Protein AF-A0AAD2ZGQ9-F1 (afdb_monomer)

Sequence (99 aa):
MDKSRQQFEEWFNDEYKTTMKDHDEPLVEFVMKQLFIVWQASRESLINSLELVAWMYPSIGKPDCMVITKSAEESESIEIFFDSHGLPFKVTPLYRLDK

Nearest PDB structures (foldseek):
  7p5z-assembly1_2  TM=3.882E-01  e=3.780E+00  Saccharomyces cerevisiae S288C

Structure (mmCIF, N/CA/C/O backbone):
data_AF-A0AAD2ZGQ9-F1
#
_entry.id   AF-A0AAD2ZGQ9-F1
#
loop_
_atom_site.group_PDB
_atom_site.id
_atom_site.type_symbol
_atom_site.label_atom_id
_atom_site.label_alt_id
_atom_site.label_comp_id
_atom_site.label_asym_id
_atom_site.label_entity_id
_atom_site.label_seq_id
_atom_site.pdbx_PDB_ins_code
_atom_site.Cartn_x
_atom_site.Cartn_y
_atom_site.Cartn_z
_atom_site.occupancy
_atom_site.B_iso_or_equiv
_atom_site.auth_seq_id
_atom_site.auth_comp_id
_atom_site.auth_asym_id
_atom_site.auth_atom_id
_atom_site.pdbx_PDB_model_num
ATOM 1 N N . MET A 1 1 ? 5.202 11.339 7.707 1.00 49.28 1 MET A N 1
ATOM 2 C CA . MET A 1 1 ? 4.159 10.290 7.765 1.00 49.28 1 MET A CA 1
ATOM 3 C C . MET A 1 1 ? 3.994 9.696 6.376 1.00 49.28 1 MET A C 1
ATOM 5 O O . MET A 1 1 ? 4.200 10.421 5.411 1.00 49.28 1 MET A O 1
ATOM 9 N N . ASP A 1 2 ? 3.695 8.400 6.273 1.00 74.31 2 ASP A N 1
ATOM 10 C CA . ASP A 1 2 ? 3.425 7.735 4.991 1.00 74.31 2 ASP A CA 1
ATOM 11 C C . ASP A 1 2 ? 2.131 8.308 4.381 1.00 74.31 2 ASP A C 1
ATOM 13 O O . ASP A 1 2 ? 1.112 8.385 5.069 1.00 74.31 2 ASP A O 1
ATOM 17 N N . LYS A 1 3 ? 2.168 8.735 3.111 1.00 74.50 3 LYS A N 1
ATOM 18 C CA . LYS A 1 3 ? 1.009 9.330 2.418 1.00 74.50 3 LYS A CA 1
ATOM 19 C C . LYS A 1 3 ? -0.192 8.383 2.406 1.00 74.50 3 LYS A C 1
ATOM 21 O O . LYS A 1 3 ? -1.328 8.834 2.490 1.00 74.50 3 LYS A O 1
ATOM 26 N N . SER A 1 4 ? 0.058 7.074 2.353 1.00 75.75 4 SER A N 1
ATOM 27 C CA . SER A 1 4 ? -1.002 6.064 2.378 1.00 75.75 4 SER A CA 1
ATOM 28 C C . SER A 1 4 ? -1.752 6.041 3.714 1.00 75.75 4 SER A C 1
ATOM 30 O O . SER A 1 4 ? -2.974 5.938 3.748 1.00 75.75 4 SER A O 1
ATOM 32 N N . ARG A 1 5 ? -1.034 6.217 4.826 1.00 79.69 5 ARG A N 1
ATOM 33 C CA . ARG A 1 5 ? -1.632 6.291 6.158 1.00 79.69 5 ARG A CA 1
ATOM 34 C C . ARG A 1 5 ? -2.503 7.534 6.320 1.00 79.69 5 ARG A C 1
ATOM 36 O O . ARG A 1 5 ? -3.604 7.416 6.839 1.00 79.69 5 ARG A O 1
ATOM 43 N N . GLN A 1 6 ? -2.046 8.685 5.826 1.00 85.94 6 GLN A N 1
ATOM 44 C CA . GLN A 1 6 ? -2.829 9.926 5.875 1.00 85.94 6 GLN A 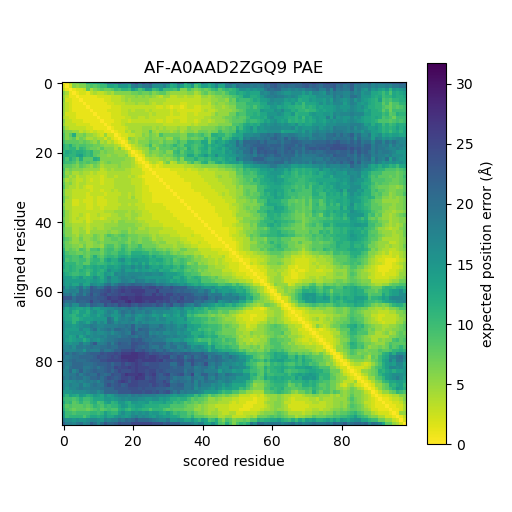CA 1
ATOM 45 C C . GLN A 1 6 ? -4.146 9.802 5.103 1.00 85.94 6 GLN A C 1
ATOM 47 O O . GLN A 1 6 ? -5.188 10.159 5.634 1.00 85.94 6 GLN A O 1
ATOM 52 N N . GLN A 1 7 ? -4.119 9.218 3.900 1.00 83.56 7 GLN A N 1
ATOM 53 C CA . GLN A 1 7 ? -5.332 8.995 3.103 1.00 83.56 7 GLN A CA 1
ATOM 54 C C . GLN A 1 7 ? -6.345 8.087 3.813 1.00 83.56 7 GLN A C 1
ATOM 56 O O . GLN A 1 7 ? -7.546 8.346 3.774 1.00 83.56 7 GLN A O 1
ATOM 61 N N . PHE A 1 8 ? -5.869 7.026 4.471 1.00 88.19 8 PHE A N 1
ATOM 62 C CA . PHE A 1 8 ? -6.732 6.163 5.274 1.00 88.19 8 PHE A CA 1
ATOM 63 C C . PHE A 1 8 ? -7.308 6.907 6.484 1.00 88.19 8 PHE A C 1
ATOM 65 O O . PHE A 1 8 ? -8.498 6.792 6.753 1.00 88.19 8 PHE A O 1
ATOM 72 N N . GLU A 1 9 ? -6.480 7.664 7.209 1.00 87.75 9 GLU A N 1
ATOM 73 C CA . GLU A 1 9 ? -6.905 8.431 8.384 1.00 87.75 9 GLU A CA 1
ATOM 74 C C . GLU A 1 9 ? -7.930 9.511 8.013 1.00 87.75 9 GLU A C 1
ATOM 76 O O . GLU A 1 9 ? -8.904 9.688 8.736 1.00 87.75 9 GLU A O 1
ATOM 81 N N . GLU A 1 10 ? -7.764 10.201 6.883 1.00 90.38 10 GLU A N 1
ATOM 82 C CA . GLU A 1 10 ? -8.741 11.164 6.358 1.00 90.38 10 GLU A CA 1
ATOM 83 C C . GLU A 1 10 ? -10.095 10.501 6.084 1.00 90.38 10 GLU A C 1
ATOM 85 O O . GLU A 1 10 ? -11.106 10.938 6.634 1.00 90.38 10 GLU A O 1
ATOM 90 N N . TRP A 1 11 ? -10.108 9.403 5.319 1.00 88.69 11 TRP A N 1
ATOM 91 C CA . TRP A 1 11 ? -11.331 8.639 5.053 1.00 88.69 11 TRP A CA 1
ATOM 92 C C . TRP A 1 11 ? -11.978 8.124 6.347 1.00 88.69 11 TRP A C 1
ATOM 94 O O . TRP A 1 11 ? -13.169 8.331 6.574 1.00 88.69 11 TRP A O 1
ATOM 104 N N . PHE A 1 12 ? -11.194 7.497 7.228 1.00 88.00 12 PHE A N 1
ATOM 105 C CA . PHE A 1 12 ? -11.701 6.927 8.475 1.00 88.00 12 PHE A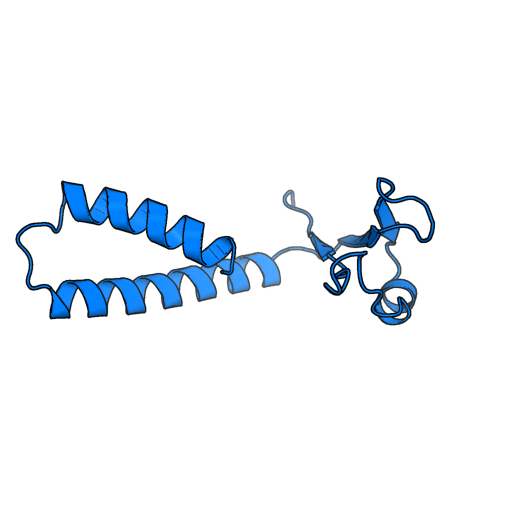 CA 1
ATOM 106 C C . PHE A 1 12 ? -12.279 8.005 9.395 1.00 88.00 12 PHE A C 1
ATOM 108 O O . PHE A 1 12 ? -13.312 7.787 10.018 1.00 88.00 12 PHE A O 1
ATOM 115 N N . ASN A 1 13 ? -11.647 9.177 9.475 1.00 86.94 13 ASN A N 1
ATOM 116 C CA . ASN A 1 13 ? -12.126 10.280 10.306 1.00 86.94 13 ASN A CA 1
ATOM 117 C C . ASN A 1 13 ? -13.448 10.871 9.805 1.00 86.94 13 ASN A C 1
ATOM 119 O O . ASN A 1 13 ? -14.253 11.324 10.623 1.00 86.94 13 ASN A O 1
ATOM 123 N N . ASP 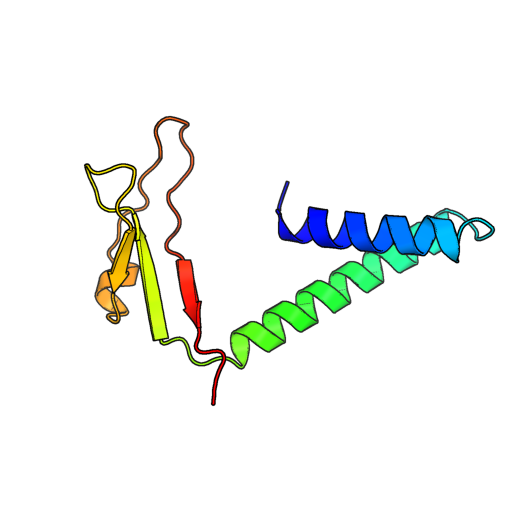A 1 14 ? -13.681 10.883 8.495 1.00 87.94 14 ASP A N 1
ATOM 124 C CA . ASP A 1 14 ? -14.962 11.311 7.934 1.00 87.94 14 ASP A CA 1
ATOM 125 C C . ASP A 1 14 ? -16.073 10.301 8.259 1.00 87.94 14 ASP A C 1
ATOM 127 O O . ASP A 1 14 ? -17.128 10.704 8.751 1.00 87.94 14 ASP A O 1
ATOM 131 N N . GLU A 1 15 ? -15.807 8.999 8.120 1.00 80.75 15 GLU A N 1
ATOM 132 C CA . GLU A 1 15 ? -16.744 7.928 8.510 1.00 80.75 15 GLU A CA 1
ATOM 133 C C . GLU A 1 15 ? -16.998 7.879 10.027 1.00 80.75 15 GLU A C 1
ATOM 135 O O . GLU A 1 15 ? -18.117 7.647 10.498 1.00 80.75 15 GLU A O 1
ATOM 140 N N . TYR A 1 16 ? -15.959 8.136 10.824 1.00 78.50 16 TYR A N 1
ATOM 141 C CA . TYR A 1 16 ? -16.041 8.163 12.280 1.00 78.50 16 TYR A CA 1
ATOM 142 C C . TYR A 1 16 ? -17.012 9.246 12.763 1.00 78.50 16 TYR A C 1
ATOM 144 O O . TYR A 1 16 ? -17.878 8.989 13.604 1.00 78.50 16 TYR A O 1
ATOM 152 N N . LYS A 1 17 ? -16.911 10.451 12.188 1.00 76.06 17 LYS A N 1
ATOM 153 C CA . LYS A 1 17 ? -17.766 11.594 12.540 1.00 76.06 17 LYS A CA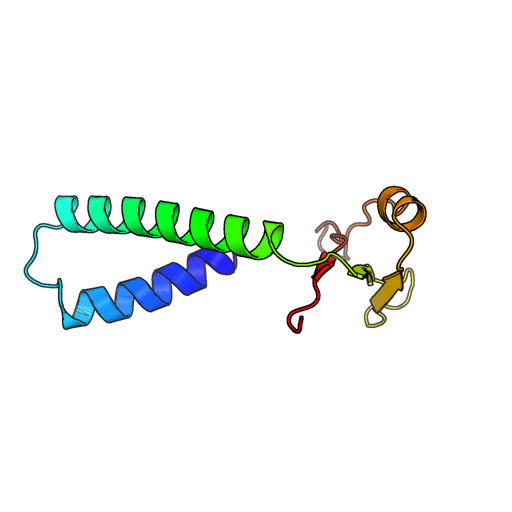 1
ATOM 154 C C . LYS A 1 17 ? -19.235 11.368 12.194 1.00 76.06 17 LYS A C 1
ATOM 156 O O . LYS A 1 17 ? -20.092 11.917 12.885 1.00 76.06 17 LYS A O 1
ATOM 161 N N . THR A 1 18 ? -19.522 10.623 11.129 1.00 77.06 18 THR A N 1
ATOM 162 C CA . THR A 1 18 ? -20.889 10.407 10.635 1.00 77.06 18 THR A CA 1
ATOM 163 C C . THR A 1 18 ? -21.578 9.229 11.311 1.00 77.06 18 THR A C 1
ATOM 165 O O . THR A 1 18 ? -22.781 9.304 11.552 1.00 77.06 18 THR A O 1
ATOM 168 N N . THR A 1 19 ? -20.833 8.168 11.636 1.00 74.00 19 THR A N 1
ATOM 169 C CA . THR A 1 19 ? -21.440 6.858 11.925 1.00 74.00 19 THR A CA 1
ATOM 170 C C . THR A 1 19 ? -21.050 6.278 13.282 1.00 74.00 19 THR A C 1
ATOM 172 O O . THR A 1 19 ? -21.803 5.483 13.835 1.00 74.00 19 THR A O 1
ATOM 175 N N . MET A 1 20 ? -19.899 6.662 13.847 1.00 71.75 20 MET A N 1
ATOM 176 C CA . MET A 1 20 ? -19.322 5.974 15.015 1.00 71.75 20 MET A CA 1
ATOM 177 C C . MET A 1 20 ? -19.115 6.864 16.243 1.00 71.75 20 MET A C 1
ATOM 179 O O . MET A 1 20 ? -18.530 6.426 17.231 1.00 71.75 20 MET A O 1
ATOM 183 N N . LYS A 1 21 ? -19.617 8.100 16.202 1.00 70.88 21 LYS A N 1
ATOM 184 C CA . LYS A 1 21 ? -19.394 9.122 17.233 1.00 70.88 21 LYS A CA 1
ATOM 185 C C . LYS A 1 21 ? -19.873 8.719 18.637 1.00 70.88 21 LYS A C 1
ATOM 187 O O . LYS A 1 21 ? -19.293 9.172 19.617 1.00 70.88 21 LYS A O 1
ATOM 192 N N . ASP A 1 22 ? -20.909 7.886 18.722 1.00 80.69 22 ASP A N 1
ATOM 193 C CA . ASP A 1 22 ? -21.513 7.452 19.989 1.00 80.69 22 ASP A CA 1
ATOM 194 C C . ASP A 1 22 ? -20.983 6.085 20.472 1.00 80.69 22 ASP A C 1
ATOM 196 O O . ASP A 1 22 ? -21.511 5.506 21.424 1.00 80.69 22 ASP A O 1
ATOM 200 N N . HIS A 1 23 ? -19.961 5.534 19.807 1.00 78.19 23 HIS A N 1
ATOM 201 C CA . HIS A 1 23 ? -19.335 4.270 20.192 1.00 78.19 23 HIS A CA 1
ATOM 202 C C . HIS A 1 23 ? -18.183 4.461 21.183 1.00 78.19 23 HIS A C 1
ATOM 204 O O . HIS A 1 23 ? -17.582 5.527 21.286 1.00 78.19 23 HIS A O 1
ATOM 210 N N . ASP A 1 24 ? -17.878 3.387 21.912 1.00 85.81 24 ASP A N 1
ATOM 211 C CA . ASP A 1 24 ? -16.787 3.340 22.882 1.00 85.81 24 ASP A CA 1
ATOM 212 C C . ASP A 1 24 ? -15.423 3.561 22.201 1.00 85.81 24 ASP A C 1
ATOM 214 O O . ASP A 1 24 ? -15.081 2.886 21.226 1.00 85.81 24 ASP A O 1
ATOM 218 N N . GLU A 1 25 ? -14.636 4.505 22.717 1.00 84.75 25 GLU A N 1
ATOM 219 C CA . GLU A 1 25 ? -13.384 4.967 22.102 1.00 84.75 25 GLU A CA 1
ATOM 220 C C . GLU A 1 25 ? -12.333 3.842 21.937 1.00 84.75 25 GLU A C 1
ATOM 222 O O . GLU A 1 25 ? -11.779 3.708 20.841 1.00 84.75 25 GLU A O 1
ATOM 227 N N . PRO A 1 26 ? -12.111 2.944 22.922 1.00 90.19 26 PRO A N 1
ATOM 228 C CA . PRO A 1 26 ? -11.252 1.769 22.747 1.00 90.19 26 PRO A CA 1
ATOM 229 C C . PRO A 1 26 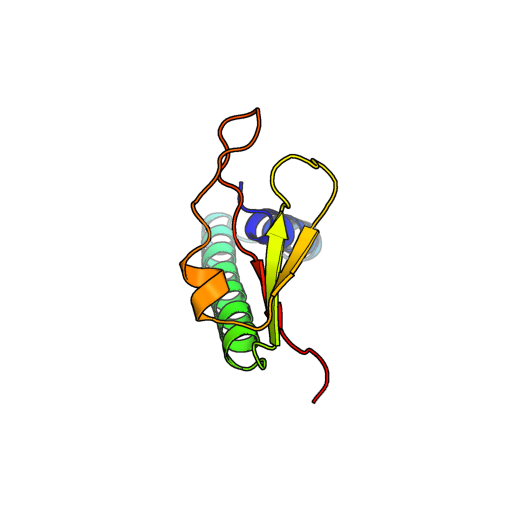? -11.704 0.820 21.629 1.00 90.19 26 PRO A C 1
ATOM 231 O O . PRO A 1 26 ? -10.870 0.264 20.908 1.00 90.19 26 PRO A O 1
ATOM 234 N N . LEU A 1 27 ? -13.018 0.621 21.467 1.00 86.75 27 LEU A N 1
ATOM 235 C CA . LEU A 1 27 ? -13.561 -0.225 20.402 1.00 86.75 27 LEU A CA 1
ATOM 236 C C . LEU A 1 27 ? -13.307 0.403 19.029 1.00 86.75 27 LEU A C 1
ATOM 238 O O . LEU A 1 27 ? -12.895 -0.292 18.099 1.00 86.75 27 LEU A O 1
ATOM 242 N N . VAL A 1 28 ? -13.508 1.713 18.909 1.00 87.06 28 VAL A N 1
ATOM 243 C CA . VAL A 1 28 ? -13.234 2.473 17.684 1.00 87.06 28 VAL A CA 1
ATOM 244 C C . VAL A 1 28 ? -11.754 2.386 17.320 1.00 87.06 28 VAL A C 1
ATOM 246 O O . VAL A 1 28 ? -11.423 2.100 16.169 1.00 87.06 28 VAL A O 1
ATOM 249 N N . GLU A 1 29 ? -10.856 2.576 18.287 1.00 88.06 29 GLU A N 1
ATOM 250 C CA . GLU A 1 29 ? -9.414 2.486 18.052 1.00 88.06 29 GLU A CA 1
ATOM 251 C C . GLU A 1 29 ? -9.005 1.077 17.589 1.00 88.06 29 GLU A C 1
ATOM 253 O O . GLU A 1 29 ? -8.184 0.914 16.678 1.00 88.06 29 GLU A O 1
ATOM 258 N N . PHE A 1 30 ? -9.608 0.039 18.175 1.00 91.19 30 PHE A N 1
ATOM 259 C CA . PHE A 1 30 ? -9.404 -1.338 17.737 1.00 91.19 30 PHE A CA 1
ATOM 260 C C . PHE A 1 30 ? -9.869 -1.548 16.289 1.00 91.19 30 PHE A C 1
ATOM 262 O O . PHE A 1 30 ? -9.113 -2.087 15.476 1.00 91.19 30 PHE A O 1
ATOM 269 N N . VAL A 1 31 ? -11.075 -1.088 15.944 1.00 89.56 31 VAL A N 1
ATOM 270 C CA . VAL A 1 31 ? -11.629 -1.190 14.585 1.00 89.56 31 VAL A CA 1
ATOM 271 C C . VAL A 1 31 ? -10.756 -0.446 13.575 1.00 89.56 31 VAL A C 1
ATOM 273 O O . VAL A 1 31 ? -10.425 -1.012 12.533 1.00 89.56 31 VAL A O 1
ATOM 276 N N . MET A 1 32 ? -10.305 0.768 13.898 1.00 89.19 32 MET A N 1
ATOM 277 C CA . MET A 1 32 ? -9.398 1.553 13.057 1.00 89.19 32 MET A CA 1
ATOM 278 C C . MET A 1 32 ? -8.122 0.769 12.721 1.00 89.19 32 MET A C 1
ATOM 280 O O . MET A 1 32 ? -7.727 0.684 11.556 1.00 89.19 32 MET A O 1
ATOM 284 N N . LYS A 1 33 ? -7.497 0.146 13.730 1.00 90.62 33 LYS A N 1
ATOM 285 C CA . LYS A 1 33 ? -6.289 -0.674 13.553 1.00 90.62 33 LYS A CA 1
ATO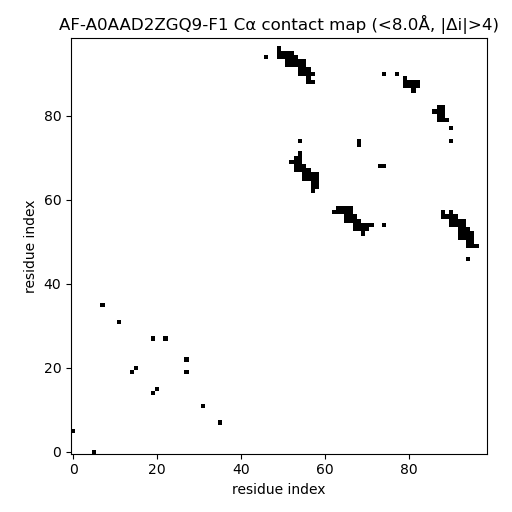M 286 C C . LYS A 1 33 ? -6.540 -1.869 12.632 1.00 90.62 33 LYS A C 1
ATOM 288 O O . 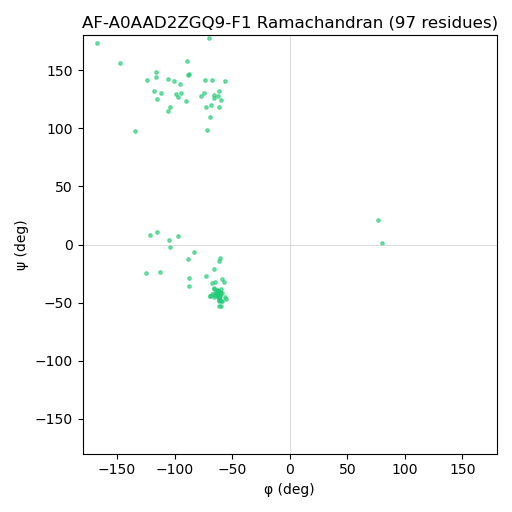LYS A 1 33 ? -5.740 -2.113 11.731 1.00 90.62 33 LYS A O 1
ATOM 293 N N . GLN A 1 34 ? -7.642 -2.595 12.828 1.00 92.94 34 GLN A N 1
ATOM 294 C CA . GLN A 1 34 ? -7.979 -3.749 11.986 1.00 92.94 34 GLN A CA 1
ATOM 295 C C . GLN A 1 34 ? -8.268 -3.336 10.537 1.00 92.94 34 GLN A C 1
ATOM 297 O O . GLN A 1 34 ? -7.757 -3.956 9.606 1.00 92.94 34 GLN A O 1
ATOM 302 N N . LEU A 1 35 ? -9.025 -2.255 10.334 1.00 91.44 35 LEU A N 1
ATOM 303 C CA . LEU A 1 35 ? -9.333 -1.733 9.001 1.00 91.44 35 LEU A CA 1
ATOM 304 C C . LEU A 1 35 ? -8.078 -1.279 8.257 1.00 91.44 35 LEU A C 1
ATOM 306 O O . LEU A 1 35 ? -7.945 -1.567 7.069 1.00 91.44 35 LEU A O 1
ATOM 310 N N . PHE A 1 36 ? -7.134 -0.635 8.946 1.00 89.56 36 PHE A N 1
ATOM 311 C CA . PHE A 1 36 ? -5.870 -0.242 8.331 1.00 89.56 36 PHE A CA 1
ATOM 312 C C . PHE A 1 36 ? -5.069 -1.457 7.842 1.00 89.56 36 PHE A C 1
ATOM 314 O O . PHE A 1 36 ? -4.551 -1.436 6.726 1.00 89.56 36 PHE A O 1
ATOM 321 N N . ILE A 1 37 ? -5.006 -2.535 8.635 1.00 90.31 37 ILE A N 1
ATOM 322 C CA . ILE A 1 37 ? -4.324 -3.784 8.251 1.00 90.31 37 ILE A CA 1
ATOM 323 C C . ILE A 1 37 ? -4.970 -4.390 7.001 1.00 90.31 37 ILE A C 1
ATOM 325 O O . ILE A 1 37 ? -4.269 -4.722 6.045 1.00 90.31 37 ILE A O 1
ATOM 329 N N . VAL A 1 38 ? -6.302 -4.501 6.979 1.00 90.69 38 VAL A N 1
ATOM 330 C CA . VAL A 1 38 ? -7.040 -5.049 5.828 1.00 90.69 38 VAL A CA 1
ATOM 331 C C . VAL A 1 38 ? -6.838 -4.183 4.585 1.00 90.69 38 VAL A C 1
ATOM 333 O O . VAL A 1 38 ? -6.608 -4.704 3.494 1.00 90.69 38 VAL A O 1
ATOM 336 N N . TRP A 1 39 ? -6.870 -2.860 4.742 1.00 88.38 39 TRP A N 1
ATOM 337 C CA . TRP A 1 39 ? -6.642 -1.921 3.650 1.00 88.38 39 TRP A CA 1
ATOM 338 C C . TRP A 1 39 ? -5.224 -2.028 3.074 1.00 88.38 39 TRP A C 1
ATOM 340 O O . TRP A 1 39 ? -5.059 -2.089 1.854 1.00 88.38 39 TRP A O 1
ATOM 350 N N . GLN A 1 40 ? -4.199 -2.115 3.929 1.00 86.69 40 GLN A N 1
ATOM 351 C CA . GLN A 1 40 ? -2.818 -2.353 3.495 1.00 86.69 40 GLN A CA 1
ATOM 352 C C . GLN A 1 40 ? -2.689 -3.683 2.744 1.00 86.69 40 GLN A C 1
ATOM 354 O O . GLN A 1 40 ? -2.192 -3.692 1.619 1.00 86.69 40 GLN A O 1
ATOM 359 N N . ALA A 1 41 ? -3.223 -4.776 3.298 1.00 87.38 41 ALA A N 1
ATOM 360 C CA . ALA A 1 41 ? -3.183 -6.092 2.663 1.00 87.38 41 ALA A CA 1
ATOM 361 C C . ALA A 1 41 ? -3.895 -6.105 1.297 1.00 87.38 41 ALA A C 1
ATOM 363 O O . ALA A 1 41 ? -3.388 -6.676 0.331 1.00 87.38 41 ALA A O 1
ATOM 364 N N . SER A 1 42 ? -5.044 -5.429 1.176 1.00 85.50 42 SER A N 1
ATOM 365 C CA . SER A 1 42 ? -5.755 -5.294 -0.100 1.00 85.50 42 SER A CA 1
ATOM 366 C C . SER A 1 42 ? -4.930 -4.539 -1.142 1.00 85.50 42 SER A C 1
ATOM 368 O O . SER A 1 42 ? -4.966 -4.897 -2.320 1.00 85.50 42 SER A O 1
ATOM 370 N N . ARG A 1 43 ? -4.197 -3.496 -0.738 1.00 85.00 43 ARG A N 1
ATOM 371 C CA . ARG A 1 43 ? -3.336 -2.727 -1.645 1.00 85.00 43 ARG A CA 1
ATOM 372 C C . ARG A 1 43 ? -2.132 -3.533 -2.102 1.00 85.00 43 ARG A C 1
ATOM 374 O O . ARG A 1 43 ? -1.831 -3.527 -3.291 1.00 85.00 43 ARG A O 1
ATOM 381 N N . GLU A 1 44 ? -1.474 -4.237 -1.189 1.00 85.44 44 GLU A N 1
ATOM 382 C CA . GLU A 1 44 ? -0.359 -5.126 -1.526 1.00 85.44 44 GLU A CA 1
ATOM 383 C C . GLU A 1 44 ? -0.811 -6.250 -2.459 1.00 85.44 44 GLU A C 1
ATOM 385 O O . GLU A 1 44 ? -0.167 -6.508 -3.473 1.00 85.44 44 GLU A O 1
ATOM 390 N N . SER A 1 45 ? -1.966 -6.862 -2.182 1.00 86.00 45 SER A N 1
ATOM 391 C CA . SER A 1 45 ? -2.553 -7.873 -3.063 1.00 86.00 45 SER A CA 1
ATOM 392 C C . SER A 1 45 ? -2.870 -7.319 -4.451 1.00 86.00 45 SER A C 1
ATOM 394 O O . SER A 1 45 ? -2.632 -8.010 -5.440 1.00 86.00 45 SER A O 1
ATOM 396 N N . LEU A 1 46 ? -3.405 -6.095 -4.541 1.00 84.06 46 LEU A N 1
ATOM 397 C CA . LEU A 1 46 ? -3.652 -5.443 -5.823 1.00 84.06 46 LEU A CA 1
ATOM 398 C C . LEU A 1 46 ? -2.335 -5.256 -6.577 1.00 84.06 46 LEU A C 1
ATOM 400 O O . LEU A 1 46 ? -2.225 -5.735 -7.698 1.00 84.06 46 LEU A O 1
ATOM 404 N N . ILE A 1 47 ? -1.326 -4.651 -5.949 1.00 84.31 47 ILE A N 1
ATOM 405 C CA . ILE A 1 47 ? -0.008 -4.412 -6.556 1.00 84.31 47 ILE A CA 1
ATOM 406 C C . ILE A 1 47 ? 0.626 -5.720 -7.047 1.00 84.31 47 ILE A C 1
ATOM 408 O O . ILE A 1 47 ? 1.085 -5.779 -8.183 1.00 84.31 47 ILE A O 1
ATOM 412 N N . ASN A 1 48 ? 0.580 -6.784 -6.241 1.00 83.25 48 ASN A N 1
ATOM 413 C CA . ASN A 1 48 ? 1.117 -8.099 -6.604 1.00 83.25 48 ASN A CA 1
ATOM 414 C C . ASN A 1 48 ? 0.370 -8.764 -7.770 1.00 83.25 48 ASN A C 1
ATOM 416 O O . ASN A 1 48 ? 0.910 -9.662 -8.413 1.00 83.25 48 ASN A O 1
ATOM 420 N N . SER A 1 49 ? -0.873 -8.355 -8.033 1.00 85.06 49 SER A N 1
ATOM 421 C CA . SER A 1 49 ? -1.668 -8.861 -9.155 1.00 85.06 49 SER A CA 1
ATOM 422 C C . SER A 1 49 ? -1.460 -8.086 -10.461 1.00 85.06 49 SER A C 1
ATOM 424 O O . SER A 1 49 ? -1.924 -8.543 -11.510 1.00 85.06 49 SER A O 1
ATOM 426 N N . LEU A 1 50 ? -0.804 -6.921 -10.408 1.00 87.50 50 LEU A N 1
ATOM 427 C CA . LEU A 1 50 ? -0.548 -6.088 -11.579 1.00 87.50 50 LEU A CA 1
ATOM 428 C C . LEU A 1 50 ? 0.759 -6.493 -12.271 1.00 87.50 50 LEU A C 1
ATOM 430 O O . LEU A 1 50 ? 1.740 -6.872 -11.633 1.00 87.50 50 LEU A O 1
ATOM 434 N N . GLU A 1 51 ? 0.786 -6.359 -13.596 1.00 88.12 51 GLU A N 1
ATOM 435 C CA . GLU A 1 51 ? 2.002 -6.559 -14.386 1.00 88.12 51 GLU A CA 1
ATOM 436 C C . GLU A 1 51 ? 2.954 -5.378 -14.151 1.00 88.12 51 GLU A C 1
ATOM 438 O O . GLU A 1 51 ? 2.621 -4.229 -14.460 1.00 88.12 51 GLU A O 1
ATOM 443 N N . LEU A 1 52 ? 4.142 -5.654 -13.607 1.00 87.44 52 LEU A N 1
ATOM 444 C C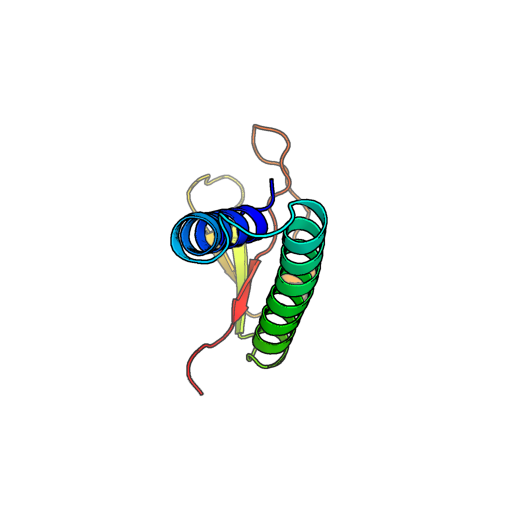A . LEU A 1 52 ? 5.233 -4.684 -13.530 1.00 87.44 52 LEU A CA 1
ATOM 445 C C . LEU A 1 52 ? 5.754 -4.414 -14.947 1.00 87.44 52 LEU A C 1
ATOM 447 O O . LEU A 1 52 ? 6.213 -5.332 -15.620 1.00 87.44 52 LEU A O 1
ATOM 451 N N . VAL A 1 53 ? 5.685 -3.161 -15.400 1.00 91.00 53 VAL A N 1
ATOM 452 C CA . VAL A 1 53 ? 6.016 -2.795 -16.790 1.00 91.00 53 VAL A CA 1
ATOM 453 C C . VAL A 1 53 ? 7.265 -1.941 -16.935 1.00 91.00 53 VAL A C 1
ATOM 455 O O . VAL A 1 53 ? 7.840 -1.904 -18.025 1.00 91.00 53 VAL A O 1
ATOM 458 N N . ALA A 1 54 ? 7.655 -1.216 -15.887 1.00 90.50 54 ALA A N 1
ATOM 459 C CA . ALA A 1 54 ? 8.818 -0.337 -15.899 1.00 90.50 54 ALA A CA 1
ATOM 460 C C . ALA A 1 54 ? 9.192 0.128 -14.483 1.00 90.50 54 ALA A C 1
ATOM 462 O O . ALA A 1 54 ? 8.436 -0.057 -13.529 1.00 90.50 54 ALA A O 1
ATOM 463 N N . TRP A 1 55 ? 10.322 0.818 -14.382 1.00 89.25 55 TRP A N 1
ATOM 464 C CA . TRP A 1 55 ? 10.767 1.554 -13.206 1.00 89.25 55 TRP A CA 1
ATOM 465 C C . TRP A 1 55 ? 11.027 3.006 -13.576 1.00 89.25 55 TRP A C 1
ATOM 467 O O . TRP A 1 55 ? 11.549 3.306 -14.650 1.00 89.25 55 TRP A O 1
ATOM 477 N N . MET A 1 56 ? 10.664 3.907 -12.674 1.00 88.12 56 MET A N 1
ATOM 478 C CA . MET A 1 56 ? 10.842 5.341 -12.825 1.00 88.12 56 MET A CA 1
ATOM 479 C C . MET A 1 56 ? 11.766 5.871 -11.735 1.00 88.12 56 MET A C 1
ATOM 481 O O . MET A 1 56 ? 11.581 5.575 -10.554 1.00 88.12 56 MET A O 1
ATOM 485 N N . TYR A 1 57 ? 12.744 6.677 -12.123 1.00 84.06 57 TYR A N 1
ATOM 486 C CA . TYR A 1 57 ? 13.732 7.247 -11.213 1.00 84.0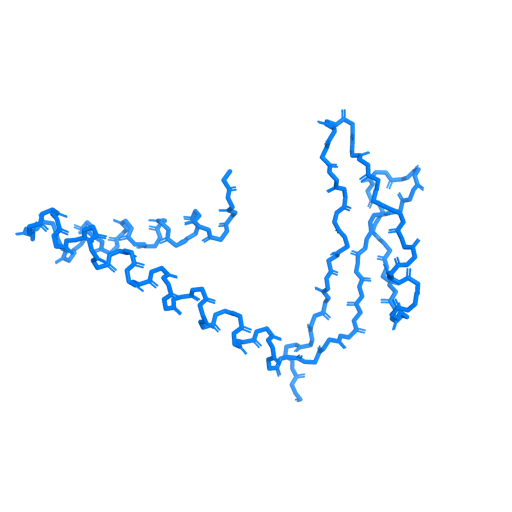6 57 TYR A CA 1
ATOM 487 C C . TYR A 1 57 ? 14.174 8.636 -11.694 1.00 84.06 57 TYR A C 1
ATOM 489 O O . TYR A 1 57 ? 14.022 8.954 -12.873 1.00 84.06 57 TYR A O 1
ATOM 497 N N . PRO A 1 58 ? 14.681 9.502 -10.809 1.00 78.25 58 PRO A N 1
ATOM 498 C CA . PRO A 1 58 ? 15.109 10.840 -11.194 1.00 78.25 58 PRO A CA 1
ATOM 499 C C . PRO A 1 58 ? 16.428 10.815 -11.976 1.00 78.25 58 PRO A C 1
ATOM 501 O O . PRO A 1 58 ? 17.346 10.055 -11.673 1.00 78.25 58 PRO A O 1
ATOM 504 N N . SER A 1 59 ? 16.530 11.680 -12.983 1.00 74.75 59 SER A N 1
ATOM 505 C CA . SER A 1 59 ? 17.738 11.890 -13.776 1.00 74.75 59 SER A CA 1
ATOM 506 C C . SER A 1 59 ? 18.770 12.674 -12.976 1.00 74.75 59 SER A C 1
ATOM 508 O O . SER A 1 59 ? 18.506 13.775 -12.490 1.00 74.75 59 SER A O 1
ATOM 510 N N . ILE A 1 60 ? 20.000 12.169 -12.944 1.00 68.50 60 ILE A N 1
ATOM 511 C CA . ILE A 1 60 ? 21.125 12.865 -12.318 1.00 68.50 60 ILE A CA 1
ATOM 512 C C . ILE A 1 60 ? 21.361 14.207 -13.034 1.00 68.50 60 ILE A C 1
ATOM 514 O O . ILE A 1 60 ? 21.398 14.276 -14.264 1.00 68.50 60 ILE A O 1
ATOM 518 N N . GLY A 1 61 ? 21.497 15.285 -12.255 1.00 64.25 61 GLY A N 1
ATOM 519 C CA . GLY A 1 61 ? 21.834 16.625 -12.749 1.00 64.25 61 GLY A CA 1
ATOM 520 C C . GLY A 1 61 ? 20.676 17.431 -13.351 1.00 64.25 61 GLY A C 1
ATOM 521 O O . GLY A 1 61 ? 20.903 18.555 -13.796 1.00 64.25 61 GLY A O 1
ATOM 522 N N . LYS A 1 62 ? 19.446 16.899 -13.362 1.00 65.12 62 LYS A N 1
ATOM 523 C CA . LYS A 1 62 ? 18.247 17.624 -13.810 1.00 65.12 62 LYS A CA 1
ATOM 524 C C . LYS A 1 62 ? 17.099 17.405 -12.816 1.00 65.12 62 LYS A C 1
ATOM 526 O O . LYS A 1 62 ? 16.428 16.381 -12.917 1.00 65.12 62 LYS A O 1
ATOM 531 N N . PRO A 1 63 ? 16.861 18.347 -11.883 1.00 57.97 63 PRO A N 1
ATOM 532 C CA . PRO A 1 63 ? 15.928 18.164 -10.766 1.00 57.97 63 PRO A CA 1
ATOM 533 C C . PRO A 1 63 ? 14.463 17.908 -11.169 1.00 57.97 63 PRO A C 1
ATOM 535 O O . PRO A 1 63 ? 13.712 17.394 -10.351 1.00 57.97 63 PRO A O 1
ATOM 538 N N . ASP A 1 64 ? 14.085 18.156 -12.429 1.00 65.31 64 ASP A N 1
ATOM 539 C CA . ASP A 1 64 ? 12.720 17.945 -12.940 1.00 65.31 64 ASP A CA 1
ATOM 540 C C . ASP A 1 64 ? 12.615 16.856 -14.025 1.00 65.31 64 ASP A C 1
ATOM 542 O O . ASP A 1 64 ? 11.593 16.732 -14.703 1.00 65.31 64 ASP A O 1
ATOM 546 N N . CYS A 1 65 ? 13.669 16.066 -14.247 1.00 71.88 65 CYS A N 1
ATOM 547 C CA . CYS A 1 65 ? 13.635 14.990 -15.238 1.00 71.88 65 CYS A CA 1
ATOM 548 C C . CYS A 1 65 ? 13.499 13.630 -14.556 1.00 71.88 65 CYS A C 1
ATOM 550 O O . CYS A 1 65 ? 14.403 13.203 -13.848 1.00 71.88 65 CYS A O 1
ATOM 552 N N . MET A 1 66 ? 12.409 12.917 -14.836 1.00 80.94 66 MET A N 1
ATOM 553 C CA . MET A 1 66 ? 12.269 11.497 -14.506 1.00 80.94 66 MET A CA 1
ATOM 554 C C . MET A 1 66 ? 12.657 10.652 -15.722 1.00 80.94 66 MET A C 1
ATOM 556 O O . MET A 1 66 ? 12.288 10.970 -16.853 1.00 80.94 66 MET A O 1
ATOM 560 N N . VAL A 1 67 ? 13.396 9.575 -15.487 1.00 85.00 67 VAL A N 1
ATOM 561 C CA . VAL A 1 67 ? 13.769 8.562 -16.475 1.00 85.00 67 VAL A CA 1
ATOM 562 C C . VAL A 1 67 ? 12.941 7.312 -16.220 1.00 85.00 67 VAL A C 1
ATOM 564 O O . VAL A 1 67 ? 12.667 6.960 -15.072 1.00 85.00 67 VAL A O 1
ATOM 567 N N . ILE A 1 68 ? 12.531 6.650 -17.299 1.00 87.44 68 ILE A N 1
ATOM 568 C CA . ILE A 1 68 ? 11.807 5.383 -17.254 1.00 87.44 68 ILE A CA 1
ATOM 569 C C . ILE A 1 68 ? 12.690 4.317 -17.898 1.00 87.44 68 ILE A C 1
ATOM 571 O O . ILE A 1 68 ? 13.090 4.474 -19.051 1.00 87.44 68 ILE A O 1
ATOM 575 N N . THR A 1 69 ? 12.951 3.228 -17.177 1.00 85.62 69 THR A N 1
ATOM 576 C CA . THR A 1 69 ? 13.598 2.026 -17.719 1.00 85.62 69 THR A CA 1
ATOM 577 C C . THR A 1 69 ? 12.653 0.829 -17.658 1.00 85.62 69 THR A C 1
ATOM 579 O O . THR A 1 69 ? 11.803 0.730 -16.776 1.00 85.62 69 THR A O 1
ATOM 582 N N . LYS A 1 70 ? 12.793 -0.087 -18.617 1.00 88.19 70 LYS A N 1
ATOM 583 C CA . LYS A 1 70 ? 12.131 -1.402 -18.616 1.00 88.19 70 LYS A CA 1
ATOM 584 C C . LYS A 1 70 ? 13.089 -2.536 -18.244 1.00 88.19 70 LYS A C 1
ATOM 586 O O . LYS A 1 70 ? 12.668 -3.687 -18.210 1.00 88.19 70 LYS A O 1
ATOM 591 N N . SER A 1 71 ? 14.365 -2.232 -18.011 1.00 85.50 71 SER A N 1
ATOM 592 C CA . SER A 1 71 ? 15.372 -3.218 -17.635 1.00 85.50 71 SER A CA 1
ATOM 593 C C . SER A 1 71 ? 15.427 -3.355 -16.114 1.00 85.50 71 SER A C 1
ATOM 595 O O . SER A 1 71 ? 15.648 -2.375 -15.401 1.00 85.50 71 SER A O 1
ATOM 597 N N . ALA A 1 72 ? 15.230 -4.581 -15.623 1.00 78.81 72 ALA A N 1
ATOM 598 C CA . ALA A 1 72 ? 15.353 -4.896 -14.201 1.00 78.81 72 ALA A CA 1
ATOM 599 C C . ALA A 1 72 ? 16.795 -4.691 -13.709 1.00 78.81 72 ALA A C 1
ATOM 601 O O . ALA A 1 72 ? 17.011 -4.101 -12.656 1.00 78.81 72 ALA A O 1
ATOM 602 N N . GLU A 1 73 ? 17.777 -5.101 -14.517 1.00 79.62 73 GLU A N 1
ATOM 603 C CA . GLU A 1 73 ? 19.205 -4.956 -14.210 1.00 79.62 73 GLU A CA 1
ATOM 604 C C . GLU A 1 73 ? 19.602 -3.482 -14.085 1.00 79.62 73 GLU A C 1
ATOM 606 O O . GLU A 1 73 ? 20.296 -3.094 -13.145 1.00 79.62 73 GLU A O 1
ATOM 611 N N . GLU A 1 74 ? 19.103 -2.637 -14.995 1.00 76.69 74 GLU A N 1
ATOM 612 C CA . GLU A 1 74 ? 19.323 -1.194 -14.900 1.00 76.69 74 GLU A CA 1
ATOM 613 C C . GLU A 1 74 ? 18.699 -0.647 -13.618 1.00 76.69 74 GLU A C 1
ATOM 615 O O . GLU A 1 74 ? 19.369 0.091 -12.905 1.00 76.69 74 GLU A O 1
ATOM 620 N N . SER A 1 75 ? 17.470 -1.059 -13.279 1.00 74.50 75 SER A N 1
ATOM 621 C CA . SER A 1 75 ? 16.788 -0.632 -12.053 1.00 74.50 75 SER A CA 1
ATOM 622 C C . SER A 1 75 ? 17.556 -0.978 -10.773 1.00 74.50 75 SER A C 1
ATOM 624 O O . SER A 1 75 ? 17.579 -0.172 -9.845 1.00 74.50 75 SER A O 1
ATOM 626 N N . GLU A 1 76 ? 18.135 -2.174 -10.682 1.00 73.25 76 GLU A N 1
ATOM 627 C CA . GLU A 1 76 ? 18.874 -2.636 -9.498 1.00 73.25 76 GLU A CA 1
ATOM 628 C C . GLU A 1 76 ? 20.235 -1.943 -9.350 1.00 73.25 76 GLU A C 1
ATOM 630 O O . GLU A 1 76 ? 20.735 -1.782 -8.237 1.00 73.25 76 GLU A O 1
ATOM 635 N N . SER A 1 77 ? 20.814 -1.499 -10.469 1.00 71.88 77 SER A N 1
ATOM 636 C CA . SER A 1 77 ? 22.101 -0.800 -10.516 1.00 71.88 77 SER A CA 1
ATOM 637 C C . SER A 1 77 ? 22.022 0.707 -10.233 1.00 71.88 77 SER A C 1
ATOM 639 O O . SER A 1 77 ? 23.060 1.362 -10.130 1.00 71.88 77 SER A O 1
ATOM 641 N N . ILE A 1 78 ? 20.815 1.277 -10.105 1.00 70.81 78 ILE A N 1
ATOM 642 C CA . ILE A 1 78 ? 20.641 2.694 -9.762 1.00 70.81 78 ILE A CA 1
ATOM 643 C C . ILE A 1 78 ? 21.074 2.897 -8.308 1.00 70.81 78 ILE A C 1
ATOM 645 O O . ILE A 1 78 ? 20.392 2.468 -7.376 1.00 70.81 78 ILE A O 1
ATOM 649 N N . GLU A 1 79 ? 22.205 3.576 -8.112 1.00 63.28 79 GLU A N 1
ATOM 650 C CA . GLU A 1 79 ? 22.666 3.973 -6.782 1.00 63.28 79 GLU A CA 1
ATOM 651 C C . GLU A 1 79 ? 21.589 4.800 -6.054 1.00 63.28 79 GLU A C 1
ATOM 653 O O . GLU A 1 79 ? 20.888 5.628 -6.642 1.00 63.28 79 GLU A O 1
ATOM 658 N N . ILE A 1 80 ? 21.439 4.573 -4.746 1.00 63.72 80 ILE A N 1
ATOM 659 C CA . ILE A 1 80 ? 20.515 5.344 -3.908 1.00 63.72 80 ILE A CA 1
ATOM 660 C C . ILE A 1 80 ? 21.104 6.748 -3.733 1.00 63.72 80 ILE A C 1
ATOM 662 O O . ILE A 1 80 ? 21.984 6.969 -2.902 1.00 63.72 80 ILE A O 1
ATOM 666 N N . PHE A 1 81 ? 20.619 7.702 -4.522 1.00 62.84 81 PHE A N 1
ATOM 667 C CA . PHE A 1 81 ? 21.019 9.105 -4.417 1.00 62.84 81 PHE A CA 1
ATOM 668 C C . PHE A 1 81 ? 20.142 9.842 -3.415 1.00 62.84 81 PHE A C 1
ATOM 670 O O . PHE A 1 81 ? 18.953 9.568 -3.329 1.00 62.84 81 PHE A O 1
ATOM 677 N N . PHE A 1 82 ? 20.700 10.805 -2.687 1.00 63.44 82 PHE A N 1
ATOM 678 C CA . PHE A 1 82 ? 19.944 11.649 -1.764 1.00 63.44 82 PHE A CA 1
ATOM 679 C C . PHE A 1 82 ? 19.651 13.012 -2.403 1.00 63.44 82 PHE A C 1
ATOM 681 O O . PHE A 1 82 ? 20.499 13.563 -3.107 1.00 63.44 82 PHE A O 1
ATOM 688 N N . ASP A 1 83 ? 18.455 13.553 -2.179 1.00 63.25 83 ASP A N 1
ATOM 689 C CA . ASP A 1 83 ? 18.097 14.909 -2.588 1.00 63.25 83 ASP A CA 1
ATOM 690 C C . ASP A 1 83 ? 18.846 15.972 -1.757 1.00 63.25 83 ASP A C 1
ATOM 692 O O . ASP A 1 83 ? 19.597 15.665 -0.825 1.00 63.25 83 ASP A O 1
ATOM 696 N N . SER A 1 84 ? 18.636 17.254 -2.070 1.00 64.25 84 SER A N 1
ATOM 697 C CA . SER A 1 84 ? 19.233 18.380 -1.332 1.00 64.25 84 SER A CA 1
ATOM 698 C C . SER A 1 84 ? 18.844 18.441 0.151 1.00 64.25 84 SER A C 1
ATOM 700 O O . SER A 1 84 ? 19.438 19.208 0.907 1.00 64.25 84 SER A O 1
ATOM 702 N N . HIS A 1 85 ? 17.851 17.657 0.571 1.00 67.44 85 HIS A N 1
ATOM 703 C CA . HIS A 1 85 ? 17.373 17.536 1.943 1.00 67.44 85 HIS A CA 1
ATOM 704 C C . HIS A 1 85 ? 17.826 16.230 2.614 1.00 67.44 85 HIS A C 1
ATOM 706 O O . HIS A 1 85 ? 17.457 15.980 3.762 1.00 67.44 85 HIS A O 1
ATOM 712 N N . GLY A 1 86 ? 18.646 15.414 1.942 1.00 64.75 86 GLY A N 1
ATOM 713 C CA . GLY A 1 86 ? 19.131 14.145 2.474 1.00 64.75 86 GLY A CA 1
ATOM 714 C C . GLY A 1 86 ? 18.093 13.021 2.428 1.00 64.75 86 GLY A C 1
ATOM 715 O O . GLY A 1 86 ? 18.217 12.060 3.187 1.00 64.75 86 GLY A O 1
ATOM 716 N N . LEU A 1 87 ? 17.065 13.117 1.578 1.00 61.28 87 LEU A N 1
ATOM 717 C CA . LEU A 1 87 ? 16.085 12.051 1.367 1.00 61.28 87 LEU A CA 1
ATOM 718 C C . LEU A 1 87 ? 16.489 11.181 0.175 1.00 61.28 87 LEU A C 1
ATOM 720 O O . LEU A 1 87 ? 16.772 11.717 -0.895 1.00 61.28 87 LEU A O 1
ATOM 724 N N . PRO A 1 88 ? 16.503 9.846 0.315 1.00 64.81 88 PRO A N 1
ATOM 725 C CA . PRO A 1 88 ? 16.859 8.970 -0.786 1.00 64.81 88 PRO A CA 1
ATOM 726 C C . PRO A 1 88 ? 15.811 9.067 -1.900 1.00 64.81 88 PRO A C 1
ATOM 728 O O . PRO A 1 88 ? 14.616 8.846 -1.680 1.00 64.81 88 PRO A O 1
ATOM 731 N N . PHE A 1 89 ? 16.263 9.351 -3.116 1.00 68.19 89 PHE A N 1
ATOM 732 C CA . PHE A 1 89 ? 15.500 9.145 -4.328 1.00 68.19 89 PHE A CA 1
ATOM 733 C C . PHE A 1 89 ? 15.198 7.660 -4.463 1.00 68.19 89 PHE A C 1
ATOM 735 O O . PHE A 1 89 ? 16.087 6.813 -4.549 1.00 68.19 89 PHE A O 1
ATOM 742 N N . LYS A 1 90 ? 13.907 7.344 -4.451 1.00 70.25 90 LYS A N 1
ATOM 743 C CA . LYS A 1 90 ? 13.428 5.972 -4.522 1.00 70.25 90 LYS A CA 1
ATOM 744 C C . LYS A 1 90 ? 13.057 5.636 -5.960 1.00 70.25 90 LYS A C 1
ATOM 746 O O . LYS A 1 90 ? 12.229 6.319 -6.567 1.00 70.25 90 LYS A O 1
ATOM 751 N N . VAL A 1 91 ? 13.622 4.547 -6.475 1.00 80.38 91 VAL A N 1
ATOM 752 C CA . VAL A 1 91 ? 13.137 3.922 -7.707 1.00 80.38 91 VAL A CA 1
ATOM 753 C C . VAL A 1 91 ? 11.679 3.510 -7.496 1.00 80.38 91 VAL A C 1
ATOM 755 O O . VAL A 1 91 ? 11.344 2.805 -6.542 1.00 80.38 91 VAL A O 1
ATOM 758 N N . THR A 1 92 ? 10.798 3.994 -8.366 1.00 84.50 92 THR A N 1
ATOM 759 C CA . THR A 1 92 ? 9.354 3.773 -8.277 1.00 84.50 92 THR A CA 1
ATOM 760 C C . THR A 1 92 ? 8.923 2.767 -9.345 1.00 84.50 92 THR A C 1
ATOM 762 O O . THR A 1 92 ? 9.035 3.080 -10.532 1.00 84.50 92 THR A O 1
ATOM 765 N N . PRO A 1 93 ? 8.431 1.573 -8.973 1.00 85.69 93 PRO A N 1
ATOM 766 C CA . PRO A 1 93 ? 7.891 0.624 -9.941 1.00 85.69 93 PRO A CA 1
ATOM 767 C C . PRO A 1 93 ? 6.591 1.154 -10.566 1.00 85.69 93 PRO A C 1
ATOM 769 O O . PRO A 1 93 ? 5.761 1.760 -9.886 1.00 85.69 93 PRO A O 1
ATOM 772 N N . LEU A 1 94 ? 6.417 0.916 -11.866 1.00 88.00 94 LEU A N 1
ATOM 773 C CA . LEU A 1 94 ? 5.230 1.261 -12.643 1.00 88.00 94 LEU A CA 1
ATOM 774 C C . LEU A 1 94 ? 4.499 -0.015 -13.059 1.00 88.00 94 LEU A C 1
ATOM 776 O O . LEU A 1 94 ? 5.099 -0.930 -13.625 1.00 88.00 94 LEU A O 1
ATOM 780 N N . TYR A 1 95 ? 3.192 -0.047 -12.822 1.00 88.62 95 TYR A N 1
ATOM 781 C CA . TYR A 1 95 ? 2.343 -1.210 -13.062 1.00 88.62 95 TYR A CA 1
ATOM 782 C C . TYR A 1 95 ? 1.298 -0.910 -14.139 1.00 88.62 95 TYR A C 1
ATOM 784 O O . TYR A 1 95 ? 0.790 0.212 -14.209 1.00 88.62 95 TYR A O 1
ATOM 792 N N . ARG A 1 96 ? 0.960 -1.898 -14.976 1.00 86.88 96 ARG A N 1
ATOM 793 C CA . ARG A 1 96 ? -0.132 -1.763 -15.952 1.00 86.88 96 ARG A CA 1
ATOM 794 C C . ARG A 1 96 ? -1.479 -1.918 -15.251 1.00 86.88 96 ARG A C 1
ATOM 796 O O . ARG A 1 96 ? -1.686 -2.907 -14.555 1.00 86.88 96 ARG A O 1
ATOM 803 N N . LEU A 1 97 ? -2.379 -0.953 -15.447 1.00 82.69 97 LEU A N 1
ATOM 804 C CA . LEU A 1 97 ? -3.739 -0.984 -14.890 1.00 82.69 97 LEU A CA 1
ATOM 805 C C . LEU A 1 97 ? -4.736 -1.719 -15.799 1.00 82.69 97 LEU A C 1
ATOM 807 O O . LEU A 1 97 ? -5.684 -2.324 -15.302 1.00 82.69 97 LEU A O 1
ATOM 811 N N . ASP A 1 98 ? -4.487 -1.711 -17.108 1.00 78.38 98 ASP A N 1
ATOM 812 C CA . ASP A 1 98 ? -5.370 -2.285 -18.122 1.00 78.38 98 ASP A CA 1
ATOM 813 C C . ASP A 1 98 ? -4.856 -3.685 -18.507 1.00 78.38 98 ASP A C 1
ATOM 815 O O . ASP A 1 98 ? -3.667 -3.847 -18.797 1.00 78.38 98 ASP A O 1
ATOM 819 N N . LYS A 1 99 ? -5.726 -4.701 -18.487 1.00 61.09 99 LYS A N 1
ATOM 820 C CA . LYS A 1 99 ? -5.404 -6.052 -18.979 1.00 61.09 99 LYS A CA 1
ATOM 821 C C . LYS A 1 99 ? -5.727 -6.197 -20.458 1.00 61.09 99 LYS A C 1
ATOM 823 O O . LYS A 1 99 ? -6.804 -5.707 -20.862 1.00 61.09 99 LYS A O 1
#

Radius of gyration: 18.91 Å; Cα contacts (8 Å, |Δi|>4): 79; chains: 1; bounding box: 44×27×42 Å

Foldseek 3Di:
DPPLVVVLVVVLVVCCVPPVVPPDPVVSVVVSVVVVVVVVVVVVVVVVPFAFQWKWWADPPDRPDIDIGRDPVVLVPDDQDADPVRHTTDTHTDTDPDD

Secondary structure (DSSP, 8-state):
--HHHHHHHHHHHHHIIIIITTS-HHHHHHHHHHHHHHHHHHHHHHHHHSEEEEEEEEPTT-TT-EEEE--HHHHHHS---B-TTSPBPPPEEEEE---

Solvent-accessible surface area (backbone atoms only — not comparable to full-atom values): 6065 Å² total; per-residue (Å²): 130,61,70,69,57,53,54,49,50,53,54,50,52,56,51,34,68,75,74,46,72,92,55,60,65,71,59,52,54,51,50,53,54,54,51,52,51,54,52,50,52,53,50,53,53,50,58,73,71,38,54,78,66,35,36,36,36,77,40,86,96,37,98,87,41,75,42,78,43,73,49,65,69,61,62,72,66,57,75,80,44,60,48,101,84,69,48,69,57,65,76,40,80,37,64,51,88,77,131

Mean predicted aligned error: 10.18 Å

pLDDT: mean 79.92, std 9.72, range [49.28, 92.94]

InterPro domains:
  IPR058601 Phage PhiTE, phiTE_015-like [PF26207] (4-49)

Organism: Providencia rettgeri (NCBI:txid587)